Protein AF-A0A660XED1-F1 (afdb_monomer_lite)

pLDDT: mean 86.16, std 11.92, range [38.47, 96.06]

Foldseek 3Di:
DFPVVVCVVAWAWPDADPVQGWTWTDHQRWIKIAGAQAQWIDINRDIDGFPDGFHDDDPTTDDPVVRVVVCCCVPPNVPDDDDPVPPD

Secondary structure (DSSP, 8-state):
-BHHHHHHHHSEEEEEETTTTEEEEEETTEEEEEETT-SEEEETTEEEE-SSPPEEETTEEE--HHHHHHHHHHHT-TT----GGG--

Sequence (88 aa):
MSLNHFFKTFGEIEYLDTENWSLKASLSGKQYIFFANSTFYQINGKWFHLPTTIERLSYGLYIPEKEFIRVLKLDAFPDLKFNIADNH

Radius of gyration: 12.44 Å; chains: 1; bounding box: 27×31×28 Å

Structure (mmCIF, N/CA/C/O backbone):
data_AF-A0A660XED1-F1
#
_entry.id   AF-A0A660XED1-F1
#
loop_
_atom_site.group_PDB
_atom_site.id
_atom_site.type_symbol
_atom_site.label_atom_id
_atom_site.label_alt_id
_atom_site.label_comp_id
_atom_site.label_asym_id
_atom_site.label_entity_id
_atom_site.label_seq_id
_atom_site.pdbx_PDB_ins_code
_atom_site.Cartn_x
_atom_site.Cartn_y
_atom_site.Cartn_z
_atom_site.occupancy
_atom_site.B_iso_or_equiv
_atom_site.auth_seq_id
_atom_site.auth_comp_id
_atom_site.auth_asym_id
_atom_site.auth_atom_id
_atom_site.pdbx_PDB_model_num
ATOM 1 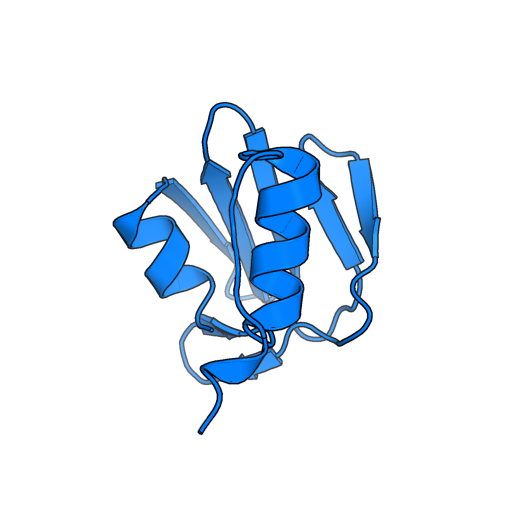N N . MET A 1 1 ? -3.270 -7.037 -6.686 1.00 82.75 1 MET A N 1
ATOM 2 C CA . MET A 1 1 ? -4.002 -5.790 -6.384 1.00 82.75 1 MET A CA 1
ATOM 3 C C . MET A 1 1 ? -3.121 -4.582 -6.677 1.00 82.75 1 MET A C 1
ATOM 5 O O . MET A 1 1 ? -1.957 -4.601 -6.293 1.00 82.75 1 MET A O 1
ATOM 9 N N . SER A 1 2 ? -3.648 -3.555 -7.353 1.00 91.12 2 SER A N 1
ATOM 10 C CA . SER A 1 2 ? -2.928 -2.290 -7.580 1.00 91.12 2 SER A CA 1
ATOM 11 C C . SER A 1 2 ? -3.090 -1.368 -6.371 1.00 91.12 2 SER A C 1
ATOM 13 O O . SER A 1 2 ? -4.210 -0.959 -6.057 1.00 91.12 2 SER A O 1
ATOM 15 N N . LEU A 1 3 ? -1.982 -1.009 -5.718 1.00 90.94 3 LEU A N 1
ATOM 16 C CA . LEU A 1 3 ? -1.982 -0.066 -4.595 1.00 90.94 3 LEU A CA 1
ATOM 17 C C . LEU A 1 3 ? -2.432 1.323 -5.058 1.00 90.94 3 LEU A C 1
ATOM 19 O O . LEU A 1 3 ? -3.270 1.950 -4.419 1.00 90.94 3 LEU A O 1
ATOM 23 N N . ASN A 1 4 ? -1.947 1.774 -6.216 1.00 91.69 4 ASN A N 1
ATOM 24 C CA . ASN A 1 4 ? -2.330 3.063 -6.789 1.00 91.69 4 ASN A CA 1
ATOM 25 C C . ASN A 1 4 ? -3.839 3.147 -7.049 1.00 91.69 4 ASN A C 1
ATOM 27 O O . ASN A 1 4 ? -4.453 4.164 -6.746 1.00 91.69 4 ASN A O 1
ATOM 31 N N . HIS A 1 5 ? -4.441 2.102 -7.626 1.00 89.19 5 HIS A N 1
ATOM 32 C CA . HIS A 1 5 ? -5.885 2.095 -7.858 1.00 89.19 5 HIS A CA 1
ATOM 33 C C . HIS A 1 5 ? -6.651 2.109 -6.533 1.00 89.19 5 HIS A C 1
ATOM 35 O O . HIS A 1 5 ? -7.534 2.939 -6.352 1.00 89.19 5 HIS A O 1
ATOM 41 N N . PHE A 1 6 ? -6.256 1.263 -5.579 1.00 89.88 6 PHE A N 1
ATOM 42 C CA . PHE A 1 6 ? -6.906 1.195 -4.275 1.00 89.88 6 PHE A CA 1
ATOM 43 C C . PHE A 1 6 ? -6.913 2.546 -3.546 1.00 89.88 6 PHE A C 1
ATOM 45 O O . PHE A 1 6 ? -7.975 3.026 -3.154 1.00 89.88 6 PHE A O 1
ATOM 52 N N . PHE A 1 7 ? -5.747 3.181 -3.385 1.00 90.69 7 PHE A N 1
ATOM 53 C CA . PHE A 1 7 ? -5.651 4.439 -2.640 1.00 90.69 7 PHE A CA 1
ATOM 54 C C . PHE A 1 7 ? -6.289 5.619 -3.379 1.00 90.69 7 PHE A C 1
ATOM 56 O O . PHE A 1 7 ? -6.656 6.585 -2.729 1.00 90.69 7 PHE A O 1
ATOM 63 N N . LYS A 1 8 ? -6.497 5.538 -4.701 1.00 88.75 8 LYS A N 1
ATOM 64 C CA . LYS A 1 8 ? -7.351 6.501 -5.420 1.00 88.75 8 LYS A CA 1
ATOM 65 C C . LYS A 1 8 ? -8.836 6.331 -5.105 1.00 88.75 8 LYS A C 1
ATOM 67 O O . LYS A 1 8 ? -9.572 7.308 -5.168 1.00 88.75 8 LYS A O 1
ATOM 72 N N . THR A 1 9 ? -9.281 5.107 -4.833 1.00 87.81 9 THR A N 1
ATOM 73 C CA . THR A 1 9 ? -10.702 4.796 -4.627 1.00 87.81 9 THR A CA 1
ATOM 74 C C . THR A 1 9 ? -11.127 4.937 -3.170 1.00 87.81 9 THR A C 1
ATOM 76 O O . THR A 1 9 ? -12.227 5.411 -2.903 1.00 87.81 9 THR A O 1
ATOM 79 N N . PHE A 1 10 ? -10.282 4.515 -2.228 1.00 86.31 10 PHE A N 1
ATOM 80 C CA . PHE A 1 10 ? -10.664 4.367 -0.818 1.00 86.31 10 PHE A CA 1
ATOM 81 C C . PHE A 1 10 ? -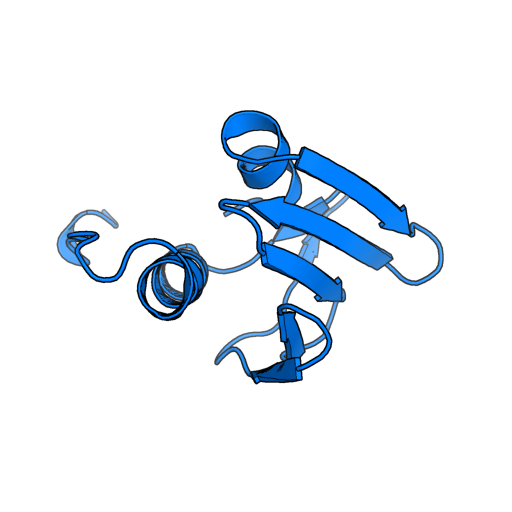9.853 5.234 0.148 1.00 86.31 10 PHE A C 1
ATOM 83 O O . PHE A 1 10 ? -10.194 5.297 1.326 1.00 86.31 10 PHE A O 1
ATOM 90 N N . GLY A 1 11 ? -8.788 5.879 -0.323 1.00 89.31 11 GLY A N 1
ATOM 91 C CA . GLY A 1 11 ? -7.927 6.737 0.483 1.00 89.31 11 GLY A CA 1
ATOM 92 C C . GLY A 1 11 ? -7.542 7.998 -0.278 1.00 89.31 11 GLY A C 1
ATOM 93 O O . GLY A 1 11 ? -8.325 8.522 -1.069 1.00 89.31 11 GLY A O 1
ATOM 94 N N . GLU A 1 12 ? -6.318 8.458 -0.057 1.00 93.50 12 GLU A N 1
ATOM 95 C CA . GLU A 1 12 ? -5.735 9.581 -0.782 1.00 93.50 12 GLU A CA 1
ATOM 96 C C . GLU A 1 12 ? -4.279 9.270 -1.131 1.00 93.50 12 GLU A C 1
ATOM 98 O O . GLU A 1 12 ? -3.521 8.785 -0.293 1.00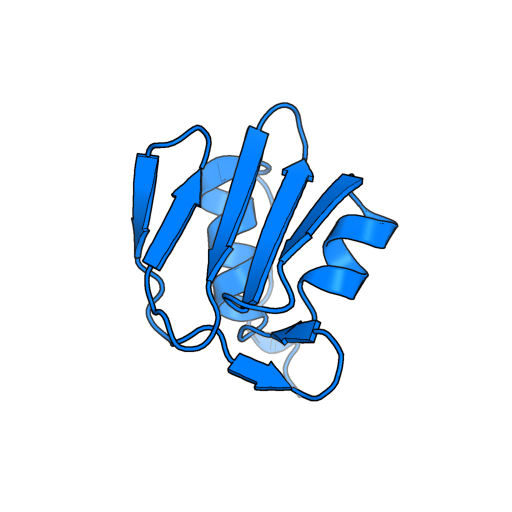 93.50 12 GLU A O 1
ATOM 103 N N . ILE A 1 13 ? -3.860 9.537 -2.368 1.00 94.12 13 ILE A N 1
ATOM 104 C CA . ILE A 1 13 ? -2.441 9.469 -2.735 1.00 94.12 13 ILE A CA 1
ATOM 105 C C . ILE A 1 13 ? -1.815 10.830 -2.445 1.00 94.12 13 ILE A C 1
ATOM 107 O O . ILE A 1 13 ? -2.162 11.807 -3.101 1.00 94.12 13 ILE A O 1
ATOM 111 N N . GLU A 1 14 ? -0.861 10.873 -1.514 1.00 93.94 14 GLU A N 1
ATOM 112 C CA . GLU A 1 14 ? -0.095 12.087 -1.221 1.00 93.94 14 GLU A CA 1
ATOM 113 C C . GLU A 1 14 ? 0.961 12.332 -2.307 1.00 93.94 14 GLU A C 1
ATOM 115 O O . GLU A 1 14 ? 1.105 13.445 -2.807 1.00 93.94 14 GLU A O 1
ATOM 120 N N . TYR A 1 15 ? 1.716 11.290 -2.676 1.00 92.50 15 TYR A N 1
ATOM 121 C CA . TYR A 1 15 ? 2.762 11.382 -3.696 1.00 92.50 15 TYR A CA 1
ATOM 122 C C . TYR A 1 15 ? 3.153 10.003 -4.248 1.00 92.50 15 TYR A C 1
ATOM 124 O O . TYR A 1 15 ? 3.108 8.994 -3.541 1.00 92.50 15 TYR A O 1
ATOM 132 N N . LEU A 1 16 ? 3.575 9.975 -5.514 1.00 90.44 16 LEU A N 1
ATOM 133 C CA . LEU A 1 16 ? 4.230 8.837 -6.156 1.00 90.44 16 LEU A CA 1
ATOM 134 C C . LEU A 1 16 ? 5.622 9.281 -6.615 1.00 90.44 16 LEU A C 1
ATOM 136 O O . LEU A 1 16 ? 5.743 10.032 -7.580 1.00 90.44 16 LEU A O 1
ATOM 140 N N . ASP A 1 17 ? 6.655 8.791 -5.939 1.00 90.06 17 ASP A N 1
ATOM 141 C CA . ASP A 1 17 ? 8.043 8.991 -6.336 1.00 90.06 17 ASP A CA 1
ATOM 142 C C . ASP A 1 17 ? 8.375 8.047 -7.488 1.00 90.06 17 ASP A C 1
ATOM 144 O O . ASP A 1 17 ? 8.460 6.840 -7.283 1.00 90.06 17 ASP A O 1
ATOM 148 N N . THR A 1 18 ? 8.562 8.568 -8.697 1.00 86.62 18 THR A N 1
ATOM 149 C CA . THR A 1 18 ? 8.931 7.756 -9.868 1.00 86.62 18 THR A CA 1
ATOM 150 C C . THR A 1 18 ? 10.437 7.565 -10.035 1.00 86.62 18 THR A C 1
ATOM 152 O O . THR A 1 18 ? 10.848 6.798 -10.907 1.00 86.62 18 THR A O 1
ATOM 155 N N . GLU A 1 19 ? 11.260 8.250 -9.243 1.00 86.56 19 GLU A N 1
ATOM 156 C CA . GLU A 1 19 ? 12.711 8.050 -9.211 1.00 86.56 19 GLU A CA 1
ATOM 157 C C . GLU A 1 19 ? 13.033 6.853 -8.314 1.00 86.56 19 GLU A C 1
ATOM 159 O O . GLU A 1 19 ? 13.600 5.861 -8.774 1.00 86.56 19 GLU A O 1
ATOM 164 N N . ASN A 1 20 ? 12.542 6.884 -7.072 1.00 85.94 20 ASN A N 1
ATOM 165 C CA . ASN A 1 20 ? 12.754 5.815 -6.090 1.00 85.94 20 ASN A CA 1
ATOM 166 C C . ASN A 1 20 ? 11.642 4.755 -6.079 1.00 85.94 20 ASN A C 1
ATOM 168 O O . ASN A 1 20 ? 11.717 3.785 -5.327 1.00 85.94 20 ASN A O 1
ATOM 172 N N . TRP A 1 21 ? 10.600 4.933 -6.896 1.00 91.00 21 TRP A N 1
ATOM 173 C CA . TRP A 1 21 ? 9.424 4.060 -6.954 1.00 91.00 21 TRP A CA 1
ATOM 174 C C . TRP A 1 21 ? 8.806 3.789 -5.586 1.00 91.00 21 TRP A C 1
ATOM 176 O O . TRP A 1 21 ? 8.658 2.643 -5.161 1.00 91.00 21 TRP A O 1
ATOM 186 N N . SER A 1 22 ? 8.402 4.869 -4.918 1.00 94.38 22 SER A N 1
ATOM 187 C CA . SER A 1 22 ? 7.651 4.798 -3.667 1.00 94.38 22 SER A CA 1
ATOM 188 C C . SER A 1 22 ? 6.275 5.448 -3.789 1.00 94.38 22 SER A C 1
ATOM 190 O O . SER A 1 22 ? 6.107 6.463 -4.459 1.00 94.38 22 SER A O 1
ATOM 192 N N . LEU A 1 23 ? 5.272 4.846 -3.156 1.00 95.12 23 LEU A N 1
ATOM 193 C CA . LEU A 1 23 ? 3.915 5.376 -3.071 1.00 95.12 23 LEU A CA 1
ATOM 194 C C . LEU A 1 23 ? 3.641 5.789 -1.631 1.00 95.12 23 LEU A C 1
ATOM 196 O O . LEU A 1 23 ? 3.641 4.936 -0.742 1.00 95.12 23 LEU A O 1
ATOM 200 N N . LYS A 1 24 ? 3.344 7.070 -1.431 1.00 96.00 24 LYS A N 1
ATOM 201 C CA . LYS A 1 24 ? 2.879 7.625 -0.165 1.00 96.00 24 LYS A CA 1
ATOM 202 C C . LYS A 1 24 ? 1.383 7.906 -0.253 1.00 96.00 24 LYS A C 1
ATOM 204 O O . LYS A 1 24 ? 0.939 8.620 -1.153 1.00 96.00 24 LYS A O 1
ATOM 209 N N . ALA A 1 25 ? 0.609 7.343 0.662 1.00 95.25 25 ALA A N 1
ATOM 210 C CA . ALA A 1 25 ? -0.845 7.450 0.650 1.00 95.25 25 ALA A CA 1
ATOM 211 C C . ALA A 1 25 ? -1.422 7.488 2.065 1.00 95.25 25 ALA A C 1
ATOM 213 O O . ALA A 1 25 ? -0.792 7.006 3.004 1.00 95.25 25 ALA A O 1
ATOM 214 N N . SER A 1 26 ? -2.630 8.017 2.217 1.00 93.62 26 SER A N 1
ATOM 215 C CA . SER A 1 26 ? -3.356 8.047 3.479 1.00 93.62 26 SER A CA 1
ATOM 216 C C . SER A 1 26 ? -4.652 7.231 3.400 1.00 93.62 26 SER A C 1
ATOM 218 O O . SER A 1 26 ? -5.294 7.131 2.353 1.00 93.62 26 SER A O 1
ATOM 220 N N . LEU A 1 27 ? -5.015 6.590 4.511 1.00 91.25 27 LEU A N 1
ATOM 221 C CA . LEU A 1 27 ? -6.276 5.868 4.685 1.00 91.25 27 LEU A CA 1
ATOM 222 C C . LEU A 1 27 ? -6.627 5.823 6.174 1.00 91.25 27 LEU A C 1
ATOM 224 O O . LEU A 1 27 ? -5.788 5.450 6.993 1.00 91.25 27 LEU A O 1
ATOM 228 N N . SER A 1 28 ? -7.863 6.183 6.534 1.00 88.69 28 SER A N 1
ATOM 229 C CA . SER A 1 28 ? -8.374 6.118 7.917 1.00 88.69 28 SER A CA 1
ATOM 230 C C . SER A 1 28 ? -7.459 6.793 8.959 1.00 88.69 28 SER A C 1
ATOM 232 O O . SER A 1 28 ? -7.248 6.268 10.051 1.00 88.69 28 SER A O 1
ATOM 234 N N . GLY A 1 29 ? -6.864 7.943 8.615 1.00 88.88 29 GLY A N 1
ATOM 235 C CA . GLY A 1 29 ? -5.958 8.690 9.503 1.00 88.88 29 GLY A CA 1
ATOM 236 C C . GLY A 1 29 ? -4.554 8.089 9.651 1.00 88.88 29 GLY A C 1
ATOM 237 O O . GLY A 1 29 ? -3.769 8.553 10.478 1.00 88.88 29 GLY A O 1
ATOM 238 N N . LYS A 1 30 ? -4.221 7.064 8.862 1.00 91.00 30 LYS A N 1
ATOM 239 C CA . LYS A 1 30 ? -2.886 6.470 8.785 1.00 91.00 30 LYS A CA 1
ATOM 240 C C . LYS A 1 30 ? -2.214 6.841 7.474 1.00 91.00 30 LYS A C 1
ATOM 242 O O . LYS A 1 30 ? -2.860 6.870 6.431 1.00 91.00 30 LYS A O 1
ATOM 247 N N . GLN A 1 31 ? -0.911 7.066 7.536 1.00 94.62 31 GLN A N 1
ATOM 248 C CA . GLN A 1 31 ? -0.053 7.277 6.382 1.00 94.62 31 GLN A CA 1
ATOM 249 C C . GLN A 1 31 ? 0.720 6.001 6.078 1.00 94.62 31 GLN A C 1
ATOM 251 O O . GLN A 1 31 ? 1.380 5.448 6.955 1.00 94.62 31 GLN A O 1
ATOM 256 N N . TYR A 1 32 ? 0.666 5.576 4.827 1.00 94.69 32 TYR A N 1
ATOM 257 C CA . TYR A 1 32 ? 1.322 4.400 4.292 1.00 94.69 32 TYR A CA 1
ATOM 258 C C . TYR A 1 32 ? 2.424 4.821 3.326 1.00 94.69 32 TYR A C 1
ATOM 260 O O . TYR A 1 32 ? 2.223 5.734 2.522 1.00 94.69 32 TYR A O 1
ATOM 268 N N . ILE A 1 33 ? 3.565 4.133 3.374 1.00 96.06 33 ILE A N 1
ATOM 269 C CA . ILE A 1 33 ? 4.625 4.261 2.368 1.00 96.06 33 ILE A CA 1
ATOM 270 C C . ILE A 1 33 ? 5.001 2.875 1.866 1.00 96.06 33 ILE A C 1
ATOM 272 O O . ILE A 1 33 ? 5.448 2.028 2.639 1.00 96.06 33 ILE A O 1
ATOM 276 N N . PHE A 1 34 ? 4.822 2.652 0.571 1.00 95.44 34 PHE A N 1
ATOM 277 C CA . PHE A 1 34 ? 5.165 1.412 -0.115 1.00 95.44 34 PHE A CA 1
ATOM 278 C C . PHE A 1 34 ? 6.336 1.652 -1.055 1.00 95.44 34 PHE A C 1
ATOM 280 O O . PHE A 1 34 ? 6.373 2.675 -1.731 1.00 95.44 34 PHE A O 1
ATOM 287 N N . PHE A 1 35 ? 7.263 0.702 -1.130 1.00 95.38 35 PHE A N 1
ATOM 288 C CA . PHE A 1 35 ? 8.471 0.806 -1.947 1.00 95.38 35 PHE A CA 1
ATOM 289 C C . PHE A 1 35 ? 8.494 -0.329 -2.965 1.00 95.38 35 PHE A C 1
ATOM 291 O O . PHE A 1 35 ? 8.293 -1.486 -2.596 1.00 95.38 35 PHE A O 1
ATOM 298 N N . ALA A 1 36 ? 8.745 -0.023 -4.236 1.00 94.75 36 ALA A N 1
ATOM 299 C CA . ALA A 1 36 ? 8.933 -1.045 -5.256 1.00 94.75 36 ALA A CA 1
ATOM 300 C C . ALA A 1 36 ? 10.099 -1.971 -4.914 1.00 94.75 36 ALA A C 1
ATOM 302 O O . ALA A 1 36 ? 11.113 -1.550 -4.359 1.00 94.75 36 ALA A O 1
ATOM 303 N N . ASN A 1 37 ? 9.964 -3.234 -5.309 1.00 94.06 37 ASN A N 1
ATOM 304 C CA . ASN A 1 37 ? 10.961 -4.284 -5.132 1.00 94.06 37 ASN A CA 1
ATOM 305 C C . ASN A 1 37 ? 11.388 -4.491 -3.667 1.00 94.06 37 ASN A C 1
ATOM 307 O O . ASN A 1 37 ? 12.444 -5.060 -3.401 1.00 94.06 37 ASN A O 1
ATOM 311 N N . SER A 1 38 ? 10.550 -4.070 -2.717 1.00 93.88 38 SER A N 1
ATOM 312 C CA . SER A 1 38 ? 10.768 -4.232 -1.284 1.00 93.88 38 SER A CA 1
ATOM 313 C C . SER A 1 38 ? 9.705 -5.137 -0.676 1.00 93.88 38 SER A C 1
ATOM 315 O O . SER A 1 38 ? 8.545 -5.108 -1.081 1.00 93.88 38 SER A O 1
ATOM 317 N N . THR A 1 39 ? 10.083 -5.930 0.322 1.00 95.00 39 THR A N 1
ATOM 318 C CA . THR A 1 39 ? 9.133 -6.602 1.221 1.00 95.00 39 THR A CA 1
ATOM 319 C C . THR A 1 39 ? 8.759 -5.722 2.412 1.00 95.00 39 THR A C 1
ATOM 321 O O . THR A 1 39 ? 7.909 -6.094 3.213 1.00 95.00 39 THR A O 1
ATOM 324 N N . PHE A 1 40 ? 9.368 -4.545 2.552 1.00 94.62 40 PHE A N 1
ATOM 325 C CA . PHE A 1 40 ? 9.113 -3.620 3.647 1.00 94.62 40 PHE A CA 1
ATOM 326 C C . PHE A 1 40 ? 8.238 -2.451 3.209 1.00 94.62 40 PHE A C 1
ATOM 328 O O . PHE A 1 40 ? 8.356 -1.942 2.093 1.00 94.62 40 PHE A O 1
ATOM 335 N N . TYR A 1 41 ? 7.395 -1.994 4.126 1.00 94.44 41 TYR A N 1
ATOM 336 C CA . TYR A 1 41 ? 6.567 -0.802 3.975 1.00 94.44 41 TYR A CA 1
ATOM 337 C C . TYR A 1 41 ? 6.470 -0.070 5.316 1.00 94.44 41 TYR A C 1
ATOM 339 O O . TYR A 1 41 ? 6.862 -0.611 6.356 1.00 94.44 41 TYR A O 1
ATOM 347 N N . GLN A 1 42 ? 5.974 1.164 5.300 1.00 95.00 42 GLN A N 1
ATOM 348 C CA . GLN A 1 42 ? 5.789 1.954 6.511 1.00 95.00 42 GLN A CA 1
ATOM 349 C C . GLN A 1 42 ? 4.328 2.292 6.765 1.00 95.00 42 GLN A C 1
ATOM 351 O O . GLN A 1 42 ? 3.578 2.553 5.826 1.00 95.00 42 GLN A O 1
ATOM 356 N N . ILE A 1 43 ? 3.963 2.350 8.047 1.00 94.19 43 ILE A N 1
ATOM 357 C CA . ILE A 1 43 ? 2.708 2.932 8.525 1.00 94.19 43 ILE A CA 1
ATOM 358 C C . ILE A 1 43 ? 3.032 3.917 9.640 1.00 94.19 43 ILE A C 1
ATOM 360 O O . ILE A 1 43 ? 3.630 3.533 10.647 1.00 94.19 43 ILE A O 1
ATOM 364 N N . ASN A 1 44 ? 2.656 5.185 9.469 1.00 93.75 44 ASN A N 1
ATOM 365 C CA . ASN A 1 44 ? 2.972 6.274 10.400 1.00 93.75 44 ASN A CA 1
ATOM 366 C C . ASN A 1 44 ? 4.465 6.278 10.804 1.00 93.75 44 ASN A C 1
ATOM 368 O O . ASN A 1 44 ? 4.806 6.405 11.979 1.00 93.75 44 ASN A O 1
ATOM 372 N N . GLY A 1 45 ? 5.354 6.046 9.830 1.00 94.06 45 GLY A N 1
ATOM 373 C CA . GLY A 1 45 ? 6.810 5.991 10.012 1.00 94.06 45 GLY A CA 1
ATOM 374 C C . GLY A 1 45 ? 7.369 4.703 10.634 1.00 94.06 45 GLY A C 1
ATOM 375 O O . GLY A 1 45 ? 8.587 4.542 10.692 1.00 94.06 45 GLY A O 1
ATOM 376 N N . LYS A 1 46 ? 6.528 3.761 11.081 1.00 95.00 46 LYS A N 1
ATOM 377 C CA . LYS A 1 46 ? 6.975 2.454 11.592 1.00 95.00 46 LYS A CA 1
ATOM 378 C C . LYS A 1 46 ? 7.110 1.450 10.459 1.00 95.00 46 LYS A C 1
ATOM 380 O O . LYS A 1 46 ? 6.250 1.407 9.589 1.00 95.00 46 LYS A O 1
ATOM 385 N N . TRP A 1 47 ? 8.156 0.630 10.500 1.00 95.00 47 TRP A N 1
ATOM 386 C CA . TRP A 1 47 ? 8.425 -0.399 9.497 1.00 95.00 47 TRP A CA 1
ATOM 387 C C . TRP A 1 47 ? 7.640 -1.684 9.748 1.00 95.00 47 TRP A C 1
ATOM 389 O O . TRP A 1 47 ? 7.560 -2.168 10.876 1.00 95.00 47 TRP A O 1
ATOM 399 N N . PHE A 1 48 ? 7.130 -2.259 8.665 1.00 93.50 48 PHE A N 1
ATOM 400 C CA . PHE A 1 48 ? 6.414 -3.527 8.631 1.00 93.50 48 PHE A CA 1
ATOM 401 C C . PHE A 1 48 ? 6.914 -4.375 7.461 1.00 93.50 48 PHE A C 1
ATOM 403 O O . PHE A 1 48 ? 7.481 -3.851 6.500 1.00 93.50 48 PHE A O 1
ATOM 410 N N . HIS A 1 49 ? 6.703 -5.688 7.549 1.00 92.94 49 HIS A N 1
ATOM 411 C CA . HIS A 1 49 ? 7.168 -6.657 6.560 1.00 92.94 49 HIS A CA 1
ATOM 412 C C . HIS A 1 49 ? 5.998 -7.415 5.924 1.00 92.94 49 HIS A C 1
ATOM 414 O O . HIS A 1 49 ? 5.111 -7.915 6.621 1.00 92.94 49 HIS A O 1
ATOM 420 N N . LEU A 1 50 ? 6.038 -7.536 4.602 1.00 90.12 50 LEU A N 1
ATOM 421 C CA . LEU A 1 50 ? 5.140 -8.325 3.773 1.00 90.12 50 LEU A CA 1
ATOM 422 C C . LEU A 1 50 ? 5.796 -9.671 3.430 1.00 90.12 50 LEU A C 1
ATOM 424 O O . LEU A 1 50 ? 6.982 -9.713 3.122 1.00 90.12 50 LEU A O 1
ATOM 428 N N . PRO A 1 51 ? 5.041 -10.779 3.402 1.00 89.94 51 PRO A N 1
ATOM 429 C CA . PRO A 1 51 ? 5.534 -12.076 2.932 1.00 89.94 51 PRO A CA 1
ATOM 430 C C . PRO A 1 51 ? 6.046 -12.078 1.487 1.00 89.94 51 PRO A C 1
ATOM 432 O O . PRO A 1 51 ? 6.827 -12.951 1.120 1.00 89.94 51 PRO A O 1
ATOM 435 N N . THR A 1 52 ? 5.586 -11.134 0.665 1.00 90.38 52 THR A N 1
ATOM 436 C CA . THR A 1 52 ? 5.968 -10.999 -0.742 1.00 90.38 52 THR A CA 1
ATOM 437 C C . THR A 1 52 ? 6.383 -9.574 -1.051 1.00 90.38 52 THR A C 1
ATOM 439 O O . THR A 1 52 ? 5.867 -8.620 -0.467 1.00 90.38 52 THR A O 1
ATOM 442 N N . THR A 1 53 ? 7.270 -9.440 -2.025 1.00 93.94 53 THR A N 1
ATOM 443 C CA . THR A 1 53 ? 7.750 -8.156 -2.520 1.00 93.94 53 THR A CA 1
ATOM 444 C C . THR A 1 53 ? 6.628 -7.358 -3.186 1.00 93.94 53 THR A C 1
ATOM 446 O O . THR A 1 53 ? 5.732 -7.922 -3.813 1.00 93.94 53 THR A O 1
ATOM 449 N N . ILE A 1 54 ? 6.692 -6.035 -3.066 1.00 94.62 54 ILE A N 1
ATOM 450 C CA . ILE A 1 54 ? 5.864 -5.105 -3.830 1.00 94.62 54 ILE A CA 1
ATOM 451 C C . ILE A 1 54 ? 6.423 -5.004 -5.243 1.00 94.62 54 ILE A C 1
ATOM 453 O O . ILE A 1 54 ? 7.551 -4.559 -5.446 1.00 94.62 54 ILE A O 1
ATOM 457 N N . GLU A 1 55 ? 5.635 -5.396 -6.231 1.00 94.44 55 GLU A N 1
ATOM 458 C CA . GLU A 1 55 ? 6.049 -5.380 -7.627 1.00 94.44 55 GLU A CA 1
ATOM 459 C C . GLU A 1 55 ? 5.769 -4.021 -8.261 1.00 94.44 55 GLU A C 1
ATOM 461 O O . GLU A 1 55 ? 4.699 -3.431 -8.088 1.00 94.44 55 GLU A O 1
ATOM 466 N N . ARG A 1 56 ? 6.724 -3.530 -9.049 1.00 91.81 56 ARG A N 1
ATOM 467 C CA . ARG A 1 56 ? 6.496 -2.406 -9.953 1.00 91.81 56 ARG A CA 1
ATOM 468 C C . ARG A 1 56 ? 6.037 -2.947 -11.302 1.00 91.81 56 ARG A C 1
ATOM 470 O O . ARG A 1 56 ? 6.812 -3.608 -11.987 1.00 91.81 56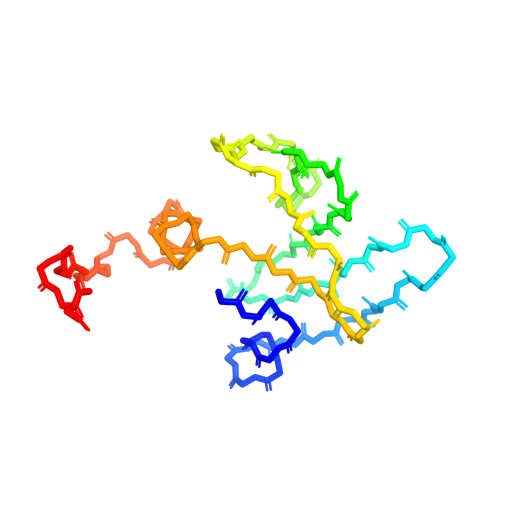 ARG A O 1
ATOM 477 N N . LEU A 1 57 ? 4.834 -2.571 -11.730 1.00 88.44 57 LEU A N 1
ATOM 478 C CA . LEU A 1 57 ? 4.335 -2.873 -13.073 1.00 88.44 57 LEU A CA 1
ATOM 479 C C . LEU A 1 57 ? 3.882 -1.587 -13.756 1.00 88.44 57 LEU A C 1
ATOM 481 O O . LEU A 1 57 ? 2.945 -0.930 -13.299 1.00 88.44 57 LEU A O 1
ATOM 485 N N . SER A 1 58 ? 4.559 -1.246 -14.856 1.00 82.25 58 SER A N 1
ATOM 486 C CA . SER A 1 58 ? 4.357 -0.050 -15.684 1.00 82.25 58 SER A CA 1
ATOM 487 C C . SER A 1 58 ? 4.162 1.238 -14.872 1.00 82.25 58 SER A C 1
ATOM 489 O O . SER A 1 58 ? 5.132 1.930 -14.577 1.00 82.25 5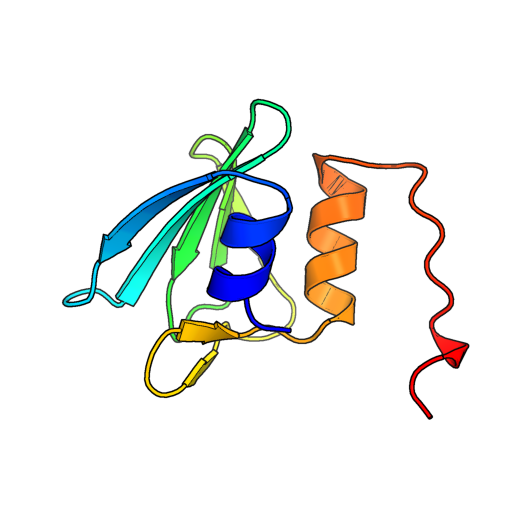8 SER A O 1
ATOM 491 N N . TYR A 1 59 ? 2.918 1.534 -14.488 1.00 78.44 59 TYR A N 1
ATOM 492 C CA . TYR A 1 59 ? 2.472 2.792 -13.889 1.00 78.44 59 TYR A CA 1
ATOM 493 C C . TYR A 1 59 ? 2.081 2.685 -12.409 1.00 78.44 59 TYR A C 1
ATOM 495 O O . TYR A 1 59 ? 1.476 3.614 -11.871 1.00 78.44 59 TYR A O 1
ATOM 503 N N . GLY A 1 60 ? 2.369 1.568 -11.737 1.00 87.31 60 GLY A N 1
ATOM 504 C CA . GLY A 1 60 ? 1.977 1.417 -10.340 1.00 87.31 60 GLY A CA 1
ATOM 505 C C . GLY A 1 60 ? 2.701 0.329 -9.570 1.00 87.31 60 GLY A C 1
ATOM 506 O O . GLY A 1 60 ? 3.502 -0.436 -10.110 1.00 87.31 60 GLY A O 1
ATOM 507 N N . LEU A 1 61 ? 2.374 0.291 -8.283 1.00 93.75 61 LEU A N 1
ATOM 508 C CA . LEU A 1 61 ? 2.827 -0.707 -7.332 1.00 93.75 61 LEU A CA 1
ATOM 509 C C . LEU A 1 61 ? 1.731 -1.741 -7.094 1.00 93.75 61 LEU A C 1
ATOM 511 O O . LEU A 1 61 ? 0.548 -1.404 -6.962 1.00 93.75 61 LEU A O 1
ATOM 515 N N . TYR A 1 62 ? 2.140 -2.999 -7.035 1.00 93.81 62 TYR A N 1
ATOM 516 C CA . TYR A 1 62 ? 1.257 -4.146 -6.942 1.00 93.81 62 TYR A CA 1
ATOM 517 C C . TYR A 1 62 ? 1.698 -5.058 -5.810 1.00 93.81 62 TYR A C 1
ATOM 519 O O . TYR A 1 62 ? 2.883 -5.305 -5.611 1.00 93.81 62 TYR A O 1
ATOM 527 N 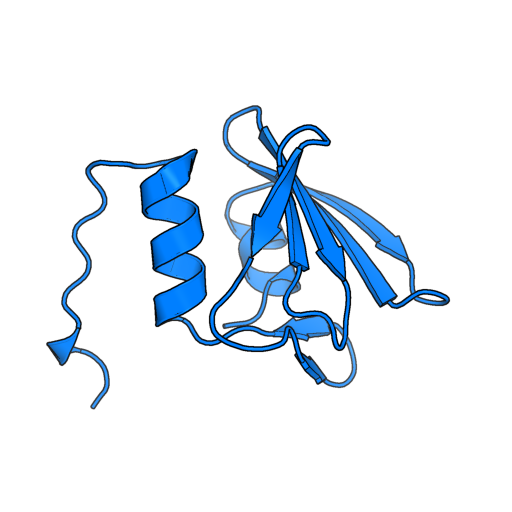N . ILE A 1 63 ? 0.718 -5.584 -5.084 1.00 92.06 63 ILE A N 1
ATOM 528 C CA . ILE A 1 63 ? 0.920 -6.674 -4.129 1.00 92.06 63 ILE A CA 1
ATOM 529 C C . ILE A 1 63 ? -0.172 -7.726 -4.307 1.00 92.06 63 ILE A C 1
ATOM 531 O O . ILE A 1 63 ? -1.261 -7.400 -4.807 1.00 92.06 63 ILE A O 1
ATOM 535 N N . PRO A 1 64 ? 0.067 -8.982 -3.895 1.00 89.12 64 PRO A N 1
ATOM 536 C CA . PRO A 1 64 ? -0.990 -9.976 -3.829 1.00 89.12 64 PRO A CA 1
ATOM 537 C C . PRO A 1 64 ? -2.149 -9.469 -2.970 1.00 89.12 64 PRO A C 1
ATOM 539 O O . PRO A 1 64 ? -1.950 -8.885 -1.905 1.00 89.12 64 PRO A O 1
ATOM 542 N N . GLU A 1 65 ? -3.374 -9.707 -3.427 1.00 85.50 65 GLU A N 1
ATOM 543 C CA . GLU A 1 65 ? -4.582 -9.217 -2.760 1.00 85.50 65 GLU A CA 1
ATOM 544 C C . GLU A 1 65 ? -4.689 -9.701 -1.307 1.00 85.50 65 GLU A C 1
ATOM 546 O O . GLU A 1 65 ? -4.985 -8.918 -0.409 1.00 85.50 65 GLU A O 1
ATOM 551 N N . LYS A 1 66 ? -4.321 -10.960 -1.048 1.00 85.31 66 LYS A N 1
ATOM 552 C CA . LYS A 1 66 ? -4.261 -11.523 0.308 1.00 85.31 66 LYS A CA 1
ATOM 553 C C . LYS A 1 66 ? -3.380 -10.709 1.268 1.00 85.31 66 LYS A C 1
ATOM 555 O O . LYS A 1 66 ? -3.745 -10.531 2.428 1.00 85.31 66 LYS A O 1
ATOM 560 N N . GLU A 1 67 ? -2.243 -10.196 0.791 1.00 85.56 67 GLU A N 1
ATOM 561 C CA . GLU A 1 67 ? -1.323 -9.411 1.619 1.00 85.56 67 GLU A CA 1
ATOM 562 C C . GLU A 1 67 ? -1.867 -8.006 1.831 1.00 85.56 67 GLU A C 1
ATOM 564 O O . GLU A 1 67 ? -1.798 -7.468 2.932 1.00 85.56 67 GLU A O 1
ATOM 569 N N . PHE A 1 68 ? -2.505 -7.449 0.807 1.00 84.62 68 PHE A N 1
ATOM 570 C CA . PHE A 1 68 ? -3.209 -6.183 0.922 1.00 84.62 68 PHE A CA 1
ATOM 571 C C . PHE A 1 68 ? -4.307 -6.224 1.998 1.00 84.62 68 PHE A C 1
ATOM 573 O O . PHE A 1 68 ? -4.356 -5.377 2.889 1.00 84.62 68 PHE A O 1
ATOM 580 N N . ILE A 1 69 ? -5.142 -7.261 1.983 1.00 83.94 69 ILE A N 1
ATOM 581 C CA . ILE A 1 69 ? -6.180 -7.473 2.998 1.00 83.94 69 ILE A CA 1
ATOM 582 C C . ILE A 1 69 ? -5.585 -7.655 4.387 1.00 83.94 69 ILE A C 1
ATOM 584 O O . ILE A 1 69 ? -6.155 -7.180 5.367 1.00 83.94 69 ILE A O 1
ATOM 588 N N . ARG A 1 70 ? -4.440 -8.333 4.491 1.00 82.44 70 ARG A N 1
ATOM 589 C CA . ARG A 1 70 ? -3.730 -8.474 5.760 1.00 82.44 70 ARG A CA 1
ATOM 590 C C . ARG A 1 70 ? -3.309 -7.111 6.315 1.00 82.44 70 ARG A C 1
ATOM 592 O O . ARG A 1 70 ? -3.535 -6.876 7.498 1.00 82.44 70 ARG A O 1
ATOM 599 N N . VAL A 1 71 ? -2.773 -6.218 5.479 1.00 83.25 71 VAL A N 1
ATOM 600 C CA . VAL A 1 71 ? -2.461 -4.832 5.875 1.00 83.25 71 VAL A CA 1
ATOM 601 C C . VAL A 1 71 ? -3.727 -4.113 6.351 1.00 83.25 71 VAL A C 1
ATOM 603 O O . VAL A 1 71 ? -3.732 -3.530 7.430 1.00 83.25 71 VAL A O 1
ATOM 606 N N . LEU A 1 72 ? -4.835 -4.209 5.609 1.00 82.31 72 LEU A N 1
ATOM 607 C CA . LEU A 1 72 ? -6.096 -3.578 6.016 1.00 82.31 72 LEU A CA 1
ATOM 608 C C . LEU A 1 72 ? -6.636 -4.120 7.344 1.00 82.31 72 LEU A C 1
ATOM 610 O O . LEU A 1 72 ? -7.058 -3.329 8.185 1.00 82.31 72 LEU A O 1
ATOM 614 N N . LYS A 1 73 ? -6.598 -5.439 7.552 1.00 82.38 73 LYS A N 1
ATOM 615 C CA . LYS A 1 73 ? -7.048 -6.088 8.791 1.00 82.38 73 LYS A CA 1
ATOM 616 C C . LYS A 1 73 ? -6.228 -5.668 9.999 1.00 82.38 73 LYS A C 1
ATOM 618 O O . LYS A 1 73 ? -6.790 -5.368 11.044 1.00 82.38 73 LYS A O 1
ATOM 623 N N . LEU A 1 74 ? -4.905 -5.675 9.867 1.00 75.00 74 LEU A N 1
ATOM 624 C CA . LEU A 1 74 ? -4.021 -5.337 10.979 1.00 75.00 74 LEU A CA 1
ATOM 625 C C . LEU A 1 74 ? -4.156 -3.867 11.378 1.00 75.00 74 LEU A C 1
ATOM 627 O O . LEU A 1 74 ? -4.015 -3.547 12.557 1.00 75.00 74 LEU A O 1
ATOM 631 N N . ASP A 1 75 ? -4.446 -2.988 10.415 1.00 74.44 75 ASP A N 1
ATOM 632 C CA . ASP A 1 75 ? -4.268 -1.560 10.630 1.00 74.44 75 ASP A CA 1
ATOM 633 C C . ASP A 1 75 ? -5.528 -0.703 10.569 1.00 74.44 75 ASP A C 1
ATOM 635 O O . ASP A 1 75 ? -5.633 0.233 11.358 1.00 74.44 75 ASP A O 1
ATOM 639 N N . ALA A 1 76 ? -6.456 -0.949 9.657 1.00 71.81 76 ALA A N 1
ATOM 640 C CA . ALA A 1 76 ? -7.570 -0.027 9.428 1.00 71.81 76 ALA A CA 1
ATOM 641 C C . ALA A 1 76 ? -8.928 -0.635 9.796 1.00 71.81 76 ALA A C 1
ATOM 643 O O . ALA A 1 76 ? -9.804 0.075 10.283 1.00 71.81 76 ALA A O 1
ATOM 644 N N . PHE A 1 77 ? -9.094 -1.940 9.584 1.00 79.75 77 PHE A N 1
ATOM 645 C CA . PHE A 1 77 ? -10.380 -2.625 9.662 1.00 79.75 77 PHE A CA 1
ATOM 646 C C . PHE A 1 77 ? -10.208 -4.034 10.257 1.00 79.75 77 PHE A C 1
ATOM 648 O O . PHE A 1 77 ? -10.259 -5.019 9.516 1.00 79.75 77 PHE A O 1
ATOM 655 N N . PRO A 1 78 ? -10.007 -4.166 11.581 1.00 75.81 78 PRO A N 1
ATOM 656 C CA . PRO A 1 78 ? -9.825 -5.473 12.224 1.00 75.81 78 PRO A CA 1
ATOM 657 C C . PRO A 1 78 ? -11.007 -6.428 12.003 1.00 75.81 78 PRO A C 1
ATOM 659 O O . PRO A 1 78 ? -10.808 -7.638 11.911 1.00 75.81 78 PRO A O 1
ATOM 662 N N . ASP A 1 79 ? -12.213 -5.888 11.812 1.00 78.25 79 ASP A N 1
ATOM 663 C CA . ASP A 1 79 ? -13.441 -6.657 11.578 1.00 78.25 79 ASP A CA 1
ATOM 664 C C . ASP A 1 79 ? -13.677 -7.040 10.105 1.00 78.25 79 ASP A C 1
ATOM 666 O O . ASP A 1 79 ? -14.711 -7.624 9.767 1.00 78.25 79 ASP A O 1
ATOM 670 N N . LEU A 1 80 ? -12.742 -6.721 9.201 1.00 75.56 80 LEU A N 1
ATOM 671 C CA . LEU A 1 80 ? -12.873 -7.032 7.779 1.00 75.56 80 LEU A CA 1
ATOM 672 C C . LEU A 1 80 ? -12.977 -8.554 7.578 1.00 75.56 80 LEU A C 1
ATOM 674 O O . LEU A 1 80 ? -12.028 -9.301 7.818 1.00 75.56 80 LEU A O 1
ATOM 678 N N . LYS A 1 81 ? -14.118 -9.045 7.091 1.00 69.44 81 LYS A N 1
ATOM 679 C CA . LYS A 1 81 ? -14.281 -10.458 6.721 1.00 69.44 81 LYS A CA 1
ATOM 680 C C . LYS A 1 81 ? -13.781 -10.654 5.293 1.00 69.44 81 LYS A C 1
ATOM 682 O O . LYS A 1 81 ? -14.293 -10.034 4.372 1.00 69.44 81 LYS A O 1
ATOM 687 N N . PHE A 1 82 ? -12.780 -11.513 5.118 1.00 62.50 82 PHE A N 1
ATOM 688 C CA . PHE A 1 82 ? -12.276 -11.905 3.802 1.00 62.50 82 PHE A CA 1
ATOM 689 C C . PHE A 1 82 ? -12.315 -13.420 3.687 1.00 62.50 82 PHE A C 1
ATOM 691 O O . PHE A 1 82 ? -11.719 -14.105 4.525 1.00 62.50 82 PHE A O 1
ATOM 698 N N . ASN A 1 83 ? -13.021 -13.914 2.675 1.00 57.78 83 ASN A N 1
ATOM 699 C CA . ASN A 1 83 ? -13.111 -15.329 2.365 1.00 57.78 83 ASN A CA 1
ATOM 700 C C . ASN A 1 83 ? -12.017 -15.671 1.353 1.00 57.78 83 ASN A C 1
ATOM 702 O O . ASN A 1 83 ? -12.033 -15.211 0.220 1.00 57.78 83 ASN A O 1
ATOM 706 N N . ILE A 1 84 ? -11.050 -16.491 1.766 1.00 53.72 84 ILE A N 1
ATOM 707 C CA . ILE A 1 84 ? -9.927 -16.910 0.907 1.00 53.72 84 ILE A CA 1
ATOM 708 C C . ILE A 1 84 ? -10.414 -17.776 -0.278 1.00 53.72 84 ILE A C 1
ATOM 710 O O . ILE A 1 84 ? -9.695 -17.931 -1.259 1.00 53.72 84 ILE A O 1
ATOM 714 N N . ALA A 1 85 ? -11.639 -18.306 -0.200 1.00 53.81 85 ALA A N 1
ATOM 715 C CA . ALA A 1 85 ? -12.249 -19.180 -1.199 1.00 53.81 85 ALA A CA 1
ATOM 716 C C . ALA A 1 85 ? -12.703 -18.479 -2.496 1.00 53.81 85 ALA A C 1
ATOM 718 O O . ALA A 1 85 ? -12.993 -19.174 -3.460 1.00 53.81 85 ALA A O 1
ATOM 719 N N . ASP A 1 86 ? -12.731 -17.143 -2.555 1.00 51.22 86 ASP A N 1
ATOM 720 C CA . ASP A 1 86 ? -13.228 -16.411 -3.735 1.00 51.22 86 ASP A CA 1
ATOM 721 C C . ASP A 1 86 ? -12.149 -16.153 -4.813 1.00 51.22 86 ASP A C 1
ATOM 723 O O . ASP A 1 86 ? -12.422 -15.508 -5.821 1.00 51.22 86 ASP A O 1
ATOM 727 N N . ASN A 1 87 ? -10.933 -16.692 -4.647 1.00 45.31 87 ASN A N 1
ATOM 728 C CA . ASN A 1 87 ? -9.929 -16.757 -5.717 1.00 45.31 87 ASN A CA 1
ATOM 729 C C . ASN A 1 87 ? -10.153 -18.018 -6.570 1.00 45.31 87 ASN A C 1
ATOM 731 O O . ASN A 1 87 ? -9.411 -18.996 -6.440 1.00 45.31 87 ASN A O 1
ATOM 735 N N . HIS A 1 88 ? -11.195 -17.995 -7.402 1.00 38.47 88 HIS A N 1
ATOM 736 C CA . HIS A 1 88 ? -11.403 -18.954 -8.489 1.00 38.47 88 HIS A CA 1
ATOM 737 C C . HIS A 1 88 ? -10.915 -18.386 -9.822 1.00 38.47 88 HIS A C 1
ATOM 739 O O . HIS A 1 88 ? -11.228 -17.211 -10.113 1.00 38.47 88 HIS A O 1
#